Protein AF-A0AA96I923-F1 (afdb_monomer_lite)

Organism: NCBI:txid3074453

InterPro domains:
  IPR029063 S-adenosyl-L-methionine-dependent methyltransferase superfamily [G3DSA:3.40.50.150] (93-171)
  IPR029063 S-adenosyl-L-methionine-dependent methyltransferase superfamily [SSF53335] (4-150)
  IPR050953 N(4)/N(6)-adenine-specific DNA methyltransferase [PTHR33841] (2-155)

Sequence (173 aa):
MLFAEDRDLLRSNMIKEIREEFINQKFTNYSLYDIYKFYFEAISNGNEKLDISKYNGGLFAVDELLDSLIIDDFILDENVQILSNYDFASEISVNILGHIFEQSLTDLEELQANIDNVNFDKTKSKRKKDGVFYTPEYITRYIVENTLGKMCSEKREELLIGNGILIPSNPKN

pLDDT: mean 87.6, std 9.32, range [40.22, 96.94]

Secondary structure (DSSP, 8-state):
-HHHHTTTSS-TTHHHHHHHHHHT-SS----HHHHHHHHHHHHHH-BTTTTB----SSTTS--HHHHT----HHHHHHHHHHHHTS-TTTTS-HHHHHHHHHHHHHHHHHHHHHHTT----GGG-HHHHTT--PPPHHHHHHHHIIIIIHHHHHHHHHTT--SS------TT-

Structure (mmCIF, N/CA/C/O backbone):
data_AF-A0AA96I923-F1
#
_entry.id   AF-A0AA96I923-F1
#
loop_
_atom_site.group_PDB
_atom_site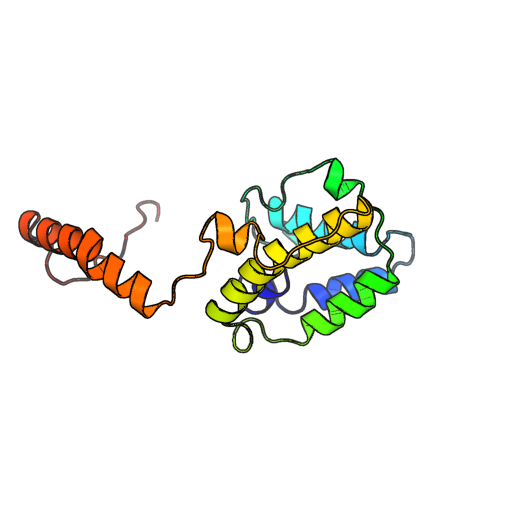.id
_atom_site.type_symbol
_atom_site.label_atom_id
_atom_site.label_alt_id
_atom_site.label_comp_id
_atom_site.label_asym_id
_atom_site.label_entity_id
_atom_site.label_seq_id
_atom_site.pdbx_PDB_ins_code
_atom_site.Cartn_x
_atom_site.Cartn_y
_atom_site.Cartn_z
_atom_site.occupancy
_atom_site.B_iso_or_equiv
_atom_site.auth_seq_id
_atom_site.auth_comp_id
_atom_site.auth_asym_id
_atom_site.auth_atom_id
_atom_site.pdbx_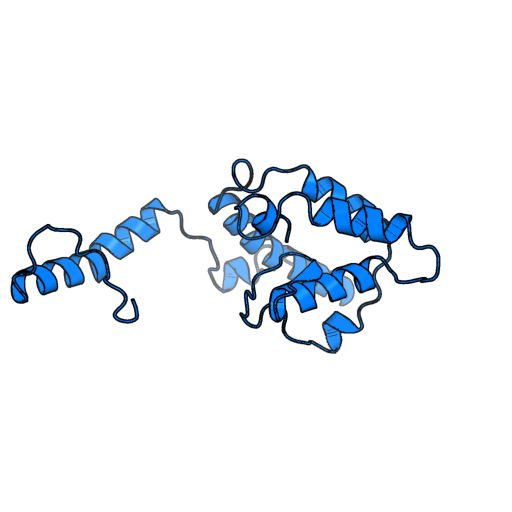PDB_model_num
ATOM 1 N N . MET A 1 1 ? 1.402 -4.533 -2.291 1.00 88.56 1 MET A N 1
ATOM 2 C CA . MET A 1 1 ? 2.100 -5.806 -2.568 1.00 88.56 1 MET A CA 1
ATOM 3 C C . MET A 1 1 ? 3.026 -6.168 -1.421 1.00 88.56 1 MET A C 1
ATOM 5 O O . MET A 1 1 ? 2.698 -7.140 -0.772 1.00 88.56 1 MET A O 1
ATOM 9 N N . LEU A 1 2 ? 4.026 -5.342 -1.081 1.00 91.06 2 LEU A N 1
ATOM 10 C CA . LEU A 1 2 ? 4.912 -5.507 0.095 1.00 91.06 2 LEU A CA 1
ATOM 11 C C . LEU A 1 2 ? 4.176 -5.927 1.387 1.00 91.06 2 LEU A C 1
ATOM 13 O O . LEU A 1 2 ? 4.328 -7.030 1.883 1.00 91.06 2 LEU A O 1
ATOM 17 N N . PHE A 1 3 ? 3.236 -5.101 1.859 1.00 89.38 3 PHE A N 1
ATOM 18 C CA . PHE A 1 3 ? 2.410 -5.450 3.025 1.00 89.38 3 PHE A CA 1
ATOM 19 C C . PHE A 1 3 ? 1.632 -6.769 2.871 1.00 89.38 3 PHE A C 1
ATOM 21 O O . PHE A 1 3 ? 1.338 -7.443 3.850 1.00 89.38 3 PHE A O 1
ATOM 28 N N . ALA A 1 4 ? 1.224 -7.105 1.648 1.00 89.50 4 ALA A N 1
ATOM 29 C CA . ALA A 1 4 ? 0.349 -8.237 1.393 1.00 89.50 4 ALA A CA 1
ATOM 30 C C . ALA A 1 4 ? 1.114 -9.571 1.342 1.00 89.50 4 ALA A C 1
ATOM 32 O O . ALA A 1 4 ? 0.557 -10.578 1.770 1.00 89.50 4 ALA A O 1
ATOM 33 N N . GLU A 1 5 ? 2.362 -9.585 0.865 1.00 88.88 5 GLU A N 1
ATOM 34 C CA . GLU A 1 5 ? 3.205 -10.792 0.857 1.00 88.88 5 GLU A CA 1
ATOM 35 C C . GLU A 1 5 ? 3.687 -11.196 2.263 1.00 88.88 5 GLU A C 1
ATOM 37 O O . GLU A 1 5 ? 3.854 -12.387 2.514 1.00 88.88 5 GLU A O 1
ATOM 42 N N . ASP A 1 6 ? 3.802 -10.241 3.194 1.00 90.06 6 ASP A N 1
ATOM 43 C CA . ASP A 1 6 ? 4.174 -10.497 4.600 1.00 90.06 6 ASP A CA 1
ATOM 44 C C . ASP A 1 6 ? 2.985 -10.873 5.500 1.00 90.06 6 ASP A C 1
ATOM 46 O O . ASP A 1 6 ? 3.150 -11.308 6.638 1.00 90.06 6 ASP A O 1
ATOM 50 N N . ARG A 1 7 ? 1.755 -10.667 5.019 1.00 87.44 7 ARG A N 1
ATOM 51 C CA . ARG A 1 7 ? 0.507 -10.893 5.774 1.00 87.44 7 ARG A CA 1
ATOM 52 C C . ARG A 1 7 ? -0.279 -12.100 5.276 1.00 87.44 7 ARG A C 1
ATOM 54 O O . ARG A 1 7 ? -1.466 -12.208 5.584 1.00 87.44 7 ARG A O 1
ATOM 61 N N . ASP A 1 8 ? 0.354 -12.944 4.464 1.00 86.12 8 ASP A N 1
ATOM 62 C CA . ASP A 1 8 ? -0.260 -14.096 3.794 1.00 86.12 8 ASP A CA 1
ATOM 63 C C . ASP A 1 8 ? -1.488 -13.729 2.937 1.00 86.12 8 ASP A C 1
ATOM 65 O O . ASP A 1 8 ? -2.348 -14.563 2.652 1.00 86.12 8 ASP A O 1
ATOM 69 N N . LEU A 1 9 ? -1.596 -12.462 2.518 1.00 87.06 9 LEU A N 1
ATOM 70 C CA . LEU A 1 9 ? -2.641 -12.019 1.596 1.00 87.06 9 LEU A CA 1
ATOM 71 C C . LEU A 1 9 ? -2.244 -12.349 0.155 1.00 87.06 9 LEU A C 1
ATOM 73 O O . LEU A 1 9 ? -3.079 -12.736 -0.658 1.00 87.06 9 LEU A O 1
ATOM 77 N N . LEU A 1 10 ? -0.961 -12.209 -0.158 1.00 88.69 10 LEU A N 1
ATOM 78 C CA . LEU A 1 10 ? -0.353 -12.660 -1.400 1.00 88.69 10 LEU A CA 1
ATOM 79 C C . LEU A 1 10 ? 0.727 -13.693 -1.084 1.00 88.69 10 LEU A C 1
ATOM 81 O O . LEU A 1 10 ? 1.201 -13.785 0.046 1.00 88.69 10 LEU A O 1
ATOM 85 N N . ARG A 1 11 ? 1.133 -14.456 -2.101 1.00 89.31 11 ARG A N 1
ATOM 86 C CA . ARG A 1 11 ? 2.267 -15.372 -1.987 1.00 89.31 11 ARG A CA 1
ATOM 87 C C . ARG A 1 11 ? 3.526 -14.609 -1.567 1.00 89.31 11 ARG A C 1
ATOM 89 O O . ARG A 1 11 ? 3.807 -13.540 -2.104 1.00 89.31 11 ARG A O 1
ATOM 96 N N . SER A 1 12 ? 4.284 -15.185 -0.640 1.00 88.56 12 SER A N 1
ATOM 97 C CA . SER A 1 12 ? 5.536 -14.608 -0.150 1.00 88.56 12 SER A CA 1
ATOM 98 C C . SER A 1 12 ? 6.581 -14.459 -1.264 1.00 88.56 12 SER A C 1
ATOM 100 O O . SER A 1 12 ? 6.670 -15.310 -2.149 1.00 88.56 12 SER A O 1
ATOM 102 N N . ASN A 1 13 ? 7.441 -13.441 -1.152 1.00 87.00 13 ASN A N 1
ATOM 103 C CA . ASN A 1 13 ? 8.543 -13.130 -2.078 1.00 87.00 13 ASN A CA 1
ATOM 104 C C . ASN A 1 13 ? 8.120 -12.728 -3.503 1.00 87.00 13 ASN A C 1
ATOM 106 O O . ASN A 1 13 ? 8.933 -12.798 -4.426 1.00 87.00 13 ASN A O 1
ATOM 110 N N . MET A 1 14 ? 6.886 -12.271 -3.701 1.00 90.62 14 MET A N 1
ATOM 111 C CA . MET A 1 14 ? 6.393 -11.841 -5.009 1.00 90.62 14 MET A CA 1
ATOM 112 C C . MET A 1 14 ? 7.201 -10.658 -5.563 1.00 90.62 14 MET A C 1
ATOM 114 O O . MET A 1 14 ? 7.474 -10.597 -6.760 1.00 90.62 14 MET A O 1
ATOM 118 N N . ILE A 1 15 ? 7.650 -9.737 -4.706 1.00 92.25 15 ILE A N 1
ATOM 119 C CA . ILE A 1 15 ? 8.498 -8.607 -5.126 1.00 92.25 15 ILE A CA 1
ATOM 120 C C . ILE A 1 15 ? 9.853 -9.079 -5.666 1.00 92.25 15 ILE A C 1
ATOM 122 O O . ILE A 1 15 ? 10.375 -8.532 -6.642 1.00 92.25 15 ILE A O 1
ATOM 126 N N . LYS A 1 16 ? 10.418 -10.124 -5.060 1.00 91.25 16 LYS A N 1
ATOM 127 C CA . LYS A 1 16 ? 11.659 -10.741 -5.531 1.00 91.25 16 LYS A CA 1
ATOM 128 C C . LYS A 1 16 ? 11.456 -11.433 -6.879 1.00 91.25 16 LYS A C 1
ATOM 130 O O . LYS A 1 16 ? 12.290 -11.273 -7.765 1.00 91.25 16 LYS A O 1
ATOM 135 N N . GLU A 1 17 ? 10.348 -12.147 -7.052 1.00 91.88 17 GLU A N 1
ATOM 136 C CA . GLU A 1 17 ? 10.001 -12.809 -8.316 1.00 91.88 17 GLU A CA 1
ATOM 137 C C . GLU A 1 17 ? 9.835 -11.808 -9.465 1.00 91.88 17 GLU A C 1
ATOM 139 O O . GLU A 1 17 ? 10.405 -12.016 -10.532 1.00 91.88 17 GLU A O 1
ATOM 144 N N . ILE A 1 18 ? 9.145 -10.685 -9.232 1.00 94.31 18 ILE A N 1
ATOM 145 C CA . ILE A 1 18 ? 8.996 -9.598 -10.217 1.00 94.31 18 ILE A CA 1
ATOM 146 C C . ILE A 1 18 ? 10.362 -9.096 -10.689 1.00 94.31 18 ILE A C 1
ATOM 148 O O . ILE A 1 18 ? 10.597 -8.922 -11.886 1.00 94.31 18 ILE A O 1
ATOM 152 N N . ARG A 1 19 ? 11.291 -8.888 -9.751 1.00 93.69 19 ARG A N 1
ATOM 153 C CA . ARG A 1 19 ? 12.653 -8.456 -10.073 1.00 93.69 19 ARG A CA 1
ATOM 154 C C . ARG A 1 19 ? 13.422 -9.514 -10.858 1.00 93.69 19 ARG A C 1
ATOM 156 O O . ARG A 1 19 ? 14.119 -9.188 -11.817 1.00 93.69 19 ARG A O 1
ATOM 163 N N . GLU A 1 20 ? 13.319 -10.778 -10.463 1.00 93.31 20 GLU A N 1
ATOM 164 C CA . GLU A 1 20 ? 13.960 -11.878 -11.184 1.00 93.31 20 GLU A CA 1
ATOM 165 C C . GLU A 1 20 ? 13.405 -12.012 -12.608 1.00 93.31 20 GLU A C 1
ATOM 167 O O . GLU A 1 20 ? 14.177 -12.247 -13.540 1.00 93.31 20 GLU A O 1
ATOM 172 N N . GLU A 1 21 ? 12.101 -11.814 -12.800 1.00 93.62 21 GLU A N 1
ATOM 173 C CA . GLU A 1 21 ? 11.458 -11.790 -14.113 1.00 93.62 21 GLU A CA 1
ATOM 174 C C . GLU A 1 21 ? 11.995 -10.640 -14.968 1.00 93.62 21 GLU A C 1
ATOM 176 O O . GLU A 1 21 ? 12.386 -10.874 -16.111 1.00 93.62 21 GLU A O 1
ATOM 181 N N . PHE A 1 22 ? 12.120 -9.439 -14.393 1.00 94.94 22 PHE A N 1
ATOM 182 C CA . PHE A 1 22 ? 12.695 -8.266 -15.055 1.00 94.94 22 PHE A CA 1
ATOM 183 C C . PHE A 1 22 ? 14.133 -8.493 -15.538 1.00 94.94 22 PHE A C 1
ATOM 185 O O . PHE A 1 22 ? 14.452 -8.184 -16.688 1.00 94.94 22 PHE A O 1
ATOM 192 N N . ILE A 1 23 ? 14.990 -9.072 -14.692 1.00 93.50 23 ILE A N 1
ATOM 193 C CA . ILE A 1 23 ? 16.408 -9.319 -15.004 1.00 93.50 23 ILE A CA 1
ATOM 194 C C . ILE A 1 23 ? 16.568 -10.429 -16.054 1.00 93.50 23 ILE A C 1
ATOM 196 O O . ILE A 1 23 ? 17.466 -10.368 -16.894 1.00 93.50 23 ILE A O 1
ATOM 200 N N . ASN A 1 24 ? 15.716 -11.457 -16.018 1.00 94.81 24 ASN A N 1
ATOM 201 C CA . ASN A 1 24 ? 15.857 -12.657 -16.848 1.00 94.81 24 ASN A CA 1
ATOM 202 C C . ASN A 1 24 ? 15.040 -12.620 -18.151 1.00 94.81 24 ASN A C 1
ATOM 204 O O . ASN A 1 24 ? 14.844 -13.666 -18.783 1.00 94.81 24 ASN A O 1
ATOM 208 N N . GLN A 1 25 ? 14.579 -11.445 -18.583 1.00 91.75 25 GLN A N 1
ATOM 209 C CA . GLN A 1 25 ? 13.867 -11.280 -19.848 1.00 91.75 25 GLN A CA 1
ATOM 210 C C . GLN A 1 25 ? 14.748 -11.703 -21.035 1.00 91.75 25 GLN A C 1
ATOM 212 O O . GLN A 1 25 ? 15.769 -11.090 -21.335 1.00 91.75 25 GLN A O 1
ATOM 217 N N . LYS A 1 26 ? 14.358 -12.781 -21.729 1.00 87.94 26 LYS A N 1
ATOM 218 C CA . LYS A 1 26 ? 15.123 -13.321 -22.875 1.00 87.94 26 LYS A CA 1
ATOM 219 C C . LYS A 1 26 ? 14.658 -12.800 -24.230 1.00 87.94 26 LYS A C 1
ATOM 221 O O . LYS A 1 26 ? 15.457 -12.702 -25.155 1.00 87.94 26 LYS A O 1
ATOM 226 N N . PHE A 1 27 ? 13.359 -12.545 -24.357 1.00 88.06 27 PHE A N 1
ATOM 227 C CA . PHE A 1 27 ? 12.704 -12.222 -25.632 1.00 88.06 27 PHE A CA 1
ATOM 228 C C . PHE A 1 27 ? 11.829 -10.966 -25.554 1.00 88.06 27 PHE A C 1
ATOM 230 O O . PHE A 1 27 ? 11.311 -10.519 -26.574 1.00 88.06 27 PHE A O 1
ATOM 237 N N . THR A 1 28 ? 11.648 -10.420 -24.354 1.00 92.00 28 THR A N 1
ATOM 238 C CA . THR A 1 28 ? 10.843 -9.232 -24.066 1.00 92.00 28 THR A CA 1
ATOM 239 C C . THR A 1 28 ? 11.752 -8.093 -23.620 1.00 92.00 28 THR A C 1
ATOM 241 O O . THR A 1 28 ? 12.900 -8.322 -23.248 1.00 92.00 28 THR A O 1
ATOM 244 N N . ASN A 1 29 ? 11.240 -6.867 -23.683 1.00 91.44 29 ASN A N 1
ATOM 245 C CA . ASN A 1 29 ? 11.945 -5.668 -23.233 1.00 91.44 29 ASN A CA 1
ATOM 246 C C . ASN A 1 29 ? 10.986 -4.770 -22.441 1.00 91.44 29 ASN A C 1
ATOM 248 O O . ASN A 1 29 ? 10.836 -3.587 -22.740 1.00 91.44 29 ASN A O 1
ATOM 252 N N . TYR A 1 30 ? 10.246 -5.384 -21.518 1.00 95.56 30 TYR A N 1
ATOM 253 C CA . TYR A 1 30 ? 9.327 -4.678 -20.636 1.00 95.56 30 TYR A CA 1
ATOM 254 C C . TYR A 1 30 ? 10.118 -3.899 -19.590 1.00 95.56 30 TYR A C 1
ATOM 256 O O . TYR A 1 30 ? 11.116 -4.409 -19.070 1.00 95.56 30 TYR A O 1
ATOM 264 N N . SER A 1 31 ? 9.656 -2.687 -19.274 1.00 95.50 31 SER A N 1
ATOM 265 C CA . SER A 1 31 ? 10.151 -1.966 -18.100 1.00 95.50 31 SER A CA 1
ATOM 266 C C . SER A 1 31 ? 9.761 -2.715 -16.827 1.00 95.50 31 SER A C 1
ATOM 268 O O . SER A 1 31 ? 8.832 -3.533 -16.821 1.00 95.50 31 SER A O 1
ATOM 270 N N . LEU A 1 32 ? 10.429 -2.419 -15.718 1.00 95.56 32 LEU A N 1
ATOM 271 C CA . LEU A 1 32 ? 10.070 -2.989 -14.426 1.00 95.56 32 LEU A CA 1
ATOM 272 C C . LEU A 1 32 ? 8.634 -2.597 -14.044 1.00 95.56 32 LEU A C 1
ATOM 274 O O . LEU A 1 32 ? 7.883 -3.421 -13.520 1.00 95.56 32 LEU A O 1
ATOM 278 N N . TYR A 1 33 ? 8.212 -1.373 -14.376 1.00 95.38 33 TYR A N 1
ATOM 279 C CA . TYR A 1 33 ? 6.839 -0.927 -14.141 1.00 95.38 33 TYR A CA 1
ATOM 280 C C . TYR A 1 33 ? 5.804 -1.701 -14.973 1.00 95.38 33 TYR A C 1
ATOM 282 O O . TYR A 1 33 ? 4.731 -2.025 -14.465 1.00 95.38 33 TYR A O 1
ATOM 290 N N . ASP A 1 34 ? 6.121 -2.065 -16.218 1.00 95.38 34 ASP A N 1
ATOM 291 C CA . ASP A 1 34 ? 5.239 -2.910 -17.035 1.00 95.38 34 ASP A CA 1
ATOM 292 C C . ASP A 1 34 ? 5.030 -4.291 -16.409 1.00 95.38 34 ASP A C 1
ATOM 294 O O . ASP A 1 34 ? 3.902 -4.786 -16.377 1.00 95.38 34 ASP A O 1
ATOM 298 N N . ILE A 1 35 ? 6.085 -4.881 -15.841 1.00 95.38 35 ILE A N 1
ATOM 299 C CA . ILE A 1 35 ? 5.969 -6.155 -15.127 1.00 95.38 35 ILE A CA 1
ATOM 300 C C . ILE A 1 35 ? 5.094 -5.981 -13.884 1.00 95.38 35 ILE A C 1
ATOM 302 O O . ILE A 1 35 ? 4.162 -6.759 -13.696 1.00 95.38 35 ILE A O 1
ATOM 306 N N . TYR A 1 36 ? 5.287 -4.922 -13.087 1.00 94.00 36 TYR A N 1
ATOM 307 C CA . TYR A 1 36 ? 4.383 -4.621 -11.967 1.00 94.00 36 TYR A CA 1
ATOM 308 C C . TYR A 1 36 ? 2.916 -4.521 -12.403 1.00 94.00 36 TYR A C 1
ATOM 310 O O . TYR A 1 36 ? 2.052 -5.079 -11.726 1.00 94.00 36 TYR A O 1
ATOM 318 N N . LYS A 1 37 ? 2.622 -3.885 -13.544 1.00 93.44 37 LYS A N 1
ATOM 319 C CA . LYS A 1 37 ? 1.253 -3.796 -14.081 1.00 93.44 37 LYS A CA 1
ATOM 320 C C . LYS A 1 37 ? 0.651 -5.171 -14.385 1.00 93.44 37 LYS A C 1
ATOM 322 O O . LYS A 1 37 ? -0.518 -5.385 -14.065 1.00 93.44 37 LYS A O 1
ATOM 327 N N . PHE A 1 38 ? 1.425 -6.132 -14.896 1.00 93.62 38 PHE A N 1
ATOM 328 C CA . PHE A 1 38 ? 0.934 -7.509 -15.069 1.00 93.62 38 PHE A CA 1
ATOM 329 C C . PHE A 1 38 ? 0.537 -8.156 -13.738 1.00 93.62 38 PHE A C 1
ATOM 331 O O . PHE A 1 38 ? -0.492 -8.832 -13.658 1.00 93.62 38 PHE A O 1
ATOM 338 N N . TYR A 1 39 ? 1.307 -7.920 -12.674 1.00 93.19 39 TYR A N 1
ATOM 339 C CA . TYR A 1 39 ? 0.965 -8.424 -11.344 1.00 93.19 39 TYR A CA 1
ATOM 340 C C . TYR A 1 39 ? -0.224 -7.672 -10.735 1.00 93.19 39 TYR A C 1
ATOM 342 O O . TYR A 1 39 ? -1.065 -8.297 -10.094 1.00 93.19 39 TYR A O 1
ATOM 350 N N . PHE A 1 40 ? -0.366 -6.365 -10.965 1.00 92.69 40 PHE A N 1
ATOM 351 C CA . PHE A 1 40 ? -1.555 -5.611 -10.553 1.00 92.69 40 PHE A CA 1
ATOM 352 C C . PHE A 1 40 ? -2.821 -6.165 -11.207 1.00 92.69 40 PHE A C 1
ATOM 354 O O . PHE A 1 40 ? -3.816 -6.401 -10.518 1.00 92.69 40 PHE A O 1
ATOM 361 N N . GLU A 1 41 ? -2.773 -6.449 -12.509 1.00 92.50 41 GLU A N 1
ATOM 362 C CA . GLU A 1 41 ? -3.879 -7.079 -13.229 1.00 92.50 41 GLU A CA 1
ATOM 363 C C . GLU A 1 41 ? -4.180 -8.477 -12.670 1.00 92.50 41 GLU A C 1
ATOM 365 O O . GLU A 1 41 ? -5.342 -8.805 -12.408 1.00 92.50 41 GLU A O 1
ATOM 370 N N . ALA A 1 42 ? -3.140 -9.276 -12.412 1.00 92.69 42 ALA A N 1
ATOM 371 C CA . ALA A 1 42 ? -3.275 -10.596 -11.808 1.00 92.69 42 ALA A CA 1
ATOM 372 C C . ALA A 1 42 ? -3.913 -10.540 -10.410 1.00 92.69 42 ALA A C 1
ATOM 374 O O . ALA A 1 42 ? -4.767 -11.365 -10.102 1.00 92.69 42 ALA A O 1
ATOM 375 N N . ILE A 1 43 ? -3.568 -9.556 -9.579 1.00 92.12 43 ILE A N 1
ATOM 376 C CA . ILE A 1 43 ? -4.184 -9.346 -8.257 1.00 92.12 43 ILE A CA 1
ATOM 377 C C . ILE A 1 43 ? -5.646 -8.894 -8.401 1.00 92.12 43 ILE A C 1
ATOM 379 O O . ILE A 1 43 ? -6.526 -9.345 -7.661 1.00 92.12 43 ILE A O 1
ATOM 383 N N . SER A 1 44 ? -5.928 -8.023 -9.371 1.00 92.19 44 SER A N 1
ATOM 384 C CA . SER A 1 44 ? -7.267 -7.479 -9.621 1.00 92.19 44 SER A CA 1
ATOM 385 C C . SER A 1 44 ? -8.256 -8.555 -10.079 1.00 92.19 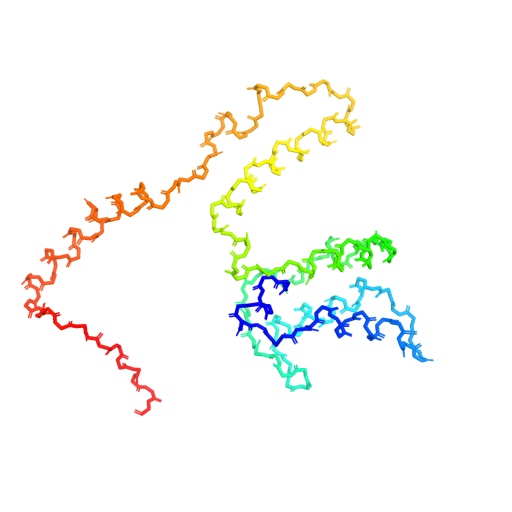44 SER A C 1
ATOM 387 O O . SER A 1 44 ? -9.375 -8.650 -9.558 1.00 92.19 44 SER A O 1
ATOM 389 N N . ASN A 1 45 ? -7.832 -9.396 -11.027 1.00 92.00 45 ASN A N 1
ATOM 390 C CA . ASN A 1 45 ? -8.680 -10.379 -11.702 1.00 92.00 45 ASN A CA 1
ATOM 391 C C . ASN A 1 45 ? -8.523 -11.811 -11.174 1.00 92.00 45 ASN A C 1
ATOM 393 O O . ASN A 1 45 ? -9.419 -12.629 -11.392 1.00 92.00 45 ASN A O 1
ATOM 397 N N . GLY A 1 46 ? -7.449 -12.092 -10.437 1.00 91.38 46 GLY A N 1
ATOM 398 C CA . GLY A 1 46 ? -6.982 -13.443 -10.140 1.00 91.38 46 GLY A CA 1
ATOM 399 C C . GLY A 1 46 ? -6.152 -14.013 -11.295 1.00 91.38 46 GLY A C 1
ATOM 400 O O . GLY A 1 46 ? -6.358 -13.674 -12.462 1.00 91.38 46 GLY A O 1
ATOM 401 N N . ASN A 1 47 ? -5.209 -14.897 -10.980 1.00 93.00 47 ASN A N 1
ATOM 402 C CA . ASN A 1 47 ? -4.386 -15.586 -11.968 1.00 93.00 47 ASN A CA 1
ATOM 403 C C . ASN A 1 47 ? -3.956 -16.962 -11.447 1.00 93.00 47 ASN A C 1
ATOM 405 O O . ASN A 1 47 ? -3.118 -17.061 -10.556 1.00 93.00 47 ASN A O 1
ATOM 409 N N . GLU A 1 48 ? -4.493 -18.027 -12.044 1.00 91.00 48 GLU A N 1
ATOM 410 C CA . GLU A 1 48 ? -4.200 -19.410 -11.640 1.00 91.00 48 GLU A CA 1
ATOM 411 C C . GLU A 1 48 ? -2.732 -19.802 -11.850 1.00 91.00 48 GLU A C 1
ATOM 413 O O . GLU A 1 48 ? -2.182 -20.570 -11.068 1.00 91.00 48 GLU A O 1
ATOM 418 N N . LYS A 1 49 ? -2.065 -19.270 -12.885 1.00 89.56 49 LYS A N 1
ATOM 419 C CA . LYS A 1 49 ? -0.660 -19.611 -13.174 1.00 89.56 49 LYS A CA 1
ATOM 420 C C . LYS A 1 49 ? 0.296 -19.026 -12.143 1.00 89.56 49 LYS A C 1
ATOM 422 O O . LYS A 1 49 ? 1.334 -19.622 -11.874 1.00 89.56 49 LYS A O 1
ATOM 427 N N . LEU A 1 50 ? -0.050 -17.856 -11.616 1.00 87.31 50 LEU A N 1
ATOM 428 C CA . LEU A 1 50 ? 0.712 -17.173 -10.575 1.00 87.31 50 LEU A CA 1
ATOM 429 C C . LEU A 1 50 ? 0.243 -17.557 -9.165 1.00 87.31 50 LEU A C 1
ATOM 431 O O . LEU A 1 50 ? 0.819 -17.071 -8.199 1.00 87.31 50 LEU A O 1
ATOM 435 N N . ASP A 1 51 ? -0.775 -18.419 -9.048 1.00 88.94 51 ASP A N 1
ATOM 436 C CA . ASP A 1 51 ? -1.417 -18.780 -7.778 1.00 88.94 51 ASP A CA 1
ATOM 437 C C . ASP A 1 51 ? -1.932 -17.549 -7.003 1.00 88.94 51 ASP A C 1
ATOM 439 O O . ASP A 1 51 ? -1.793 -17.420 -5.788 1.00 88.94 51 ASP A O 1
ATOM 443 N N . ILE A 1 52 ? -2.512 -16.589 -7.732 1.00 90.44 52 ILE A N 1
ATOM 444 C CA . ILE A 1 52 ? -3.043 -15.343 -7.171 1.00 90.44 52 ILE A CA 1
ATOM 445 C C . ILE A 1 52 ? -4.567 -15.418 -7.144 1.00 90.44 52 ILE A C 1
ATOM 447 O O . ILE A 1 52 ? -5.232 -15.464 -8.182 1.00 90.44 52 ILE A O 1
ATOM 451 N N . SER A 1 53 ? -5.129 -15.388 -5.936 1.00 88.50 53 SER A N 1
ATOM 452 C CA . SER A 1 53 ? -6.571 -15.237 -5.742 1.00 88.50 53 SER A CA 1
ATOM 453 C C . SER A 1 53 ? -7.036 -13.837 -6.135 1.00 88.50 53 SER A C 1
ATOM 455 O O . SER A 1 53 ? -6.316 -12.852 -5.985 1.00 88.50 53 SER A O 1
ATOM 457 N N . LYS A 1 54 ? -8.276 -13.738 -6.613 1.00 89.19 54 LYS A N 1
ATOM 458 C CA . LYS A 1 54 ? -8.885 -12.456 -6.969 1.00 89.19 54 LYS A CA 1
ATOM 459 C C . LYS A 1 54 ? -9.130 -11.607 -5.716 1.00 89.19 54 LYS A C 1
ATOM 461 O O . LYS A 1 54 ? -9.873 -12.038 -4.838 1.00 89.19 54 LYS A O 1
ATOM 466 N N . TYR A 1 55 ? -8.565 -10.398 -5.675 1.00 83.69 55 TYR A N 1
ATOM 467 C CA . TYR A 1 55 ? -8.712 -9.460 -4.550 1.00 83.69 55 TYR A CA 1
ATOM 468 C C . TYR A 1 55 ? -9.651 -8.271 -4.808 1.00 83.69 55 TYR A C 1
ATOM 470 O O . TYR A 1 55 ? -9.962 -7.558 -3.861 1.00 83.69 55 TYR A O 1
ATOM 478 N N . ASN A 1 56 ? -10.073 -8.040 -6.062 1.00 71.50 56 ASN A N 1
ATOM 479 C CA . ASN A 1 56 ? -11.089 -7.067 -6.511 1.00 71.50 56 ASN A CA 1
ATOM 480 C C . ASN A 1 56 ? -11.528 -5.975 -5.502 1.00 71.50 56 ASN A C 1
ATOM 482 O O . ASN A 1 56 ? -12.385 -6.207 -4.655 1.00 71.50 56 ASN A O 1
ATOM 486 N N . GLY A 1 57 ? -11.039 -4.738 -5.670 1.00 67.50 57 GLY A N 1
ATOM 487 C CA . GLY A 1 57 ? -11.358 -3.645 -4.734 1.00 67.50 57 GLY A CA 1
ATOM 488 C C . GLY A 1 57 ? -11.226 -2.220 -5.272 1.00 67.50 57 GLY A C 1
ATOM 489 O O . GLY A 1 57 ? -11.082 -1.291 -4.485 1.00 67.50 57 GLY A O 1
ATOM 490 N N . GLY A 1 58 ? -11.209 -2.019 -6.592 1.00 81.50 58 GLY A N 1
ATOM 491 C CA . GLY A 1 58 ? -10.993 -0.699 -7.208 1.00 81.50 58 GLY A CA 1
ATOM 492 C C . GLY A 1 58 ? -9.546 -0.191 -7.134 1.00 81.50 58 GLY A C 1
ATOM 493 O O . GLY A 1 58 ? -9.125 0.524 -8.029 1.00 81.50 58 GLY A O 1
ATOM 494 N N . LEU A 1 59 ? -8.760 -0.627 -6.141 1.00 86.88 59 LEU A N 1
ATOM 495 C CA . LEU A 1 59 ? -7.347 -0.256 -5.968 1.00 86.88 59 LEU A CA 1
ATOM 496 C C . LEU A 1 59 ? -6.463 -0.591 -7.183 1.00 86.88 59 LEU A C 1
ATOM 498 O O . LEU A 1 59 ? -5.524 0.137 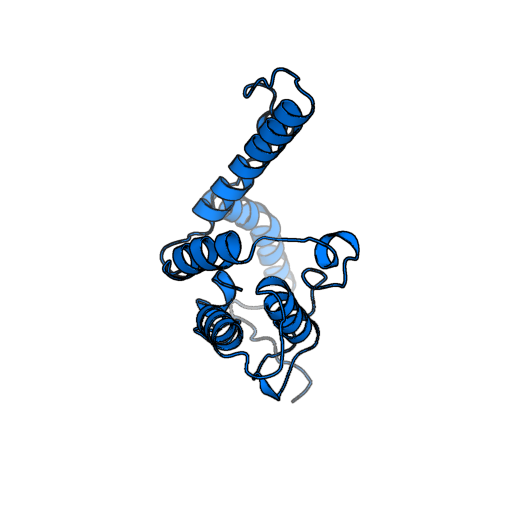-7.467 1.00 86.88 59 LEU A O 1
ATOM 502 N N . PHE A 1 60 ? -6.774 -1.685 -7.881 1.00 88.56 60 PHE A N 1
ATOM 503 C CA . PHE A 1 60 ? -6.098 -2.126 -9.108 1.00 88.56 60 PHE A CA 1
ATOM 504 C C . PHE A 1 60 ? -7.039 -2.051 -10.321 1.00 88.56 60 PHE A C 1
ATOM 506 O O . PHE A 1 60 ? -6.998 -2.907 -11.208 1.00 88.56 60 PHE A O 1
ATOM 513 N N . ALA A 1 61 ? -7.991 -1.114 -10.307 1.00 88.25 61 ALA A N 1
ATOM 514 C CA . ALA A 1 61 ? -8.753 -0.801 -11.508 1.00 88.25 61 ALA A CA 1
ATOM 515 C C . ALA A 1 61 ? -7.839 -0.104 -12.521 1.00 88.25 61 ALA A C 1
ATOM 517 O O . ALA A 1 61 ? -6.892 0.573 -12.132 1.00 88.25 61 ALA A O 1
ATOM 518 N N . VAL A 1 62 ? -8.147 -0.279 -13.806 1.00 87.81 62 VAL A N 1
ATOM 519 C CA . VAL A 1 62 ? -7.450 0.418 -14.893 1.00 87.81 62 VAL A CA 1
ATOM 520 C C . VAL A 1 62 ? -7.564 1.924 -14.674 1.00 87.81 62 VAL A C 1
ATOM 522 O O . VAL A 1 62 ? -8.666 2.433 -14.448 1.00 87.81 62 VAL A O 1
ATOM 525 N N . ASP A 1 63 ? -6.435 2.615 -14.766 1.00 91.81 63 ASP A N 1
ATOM 526 C CA . ASP A 1 63 ? -6.337 4.063 -14.629 1.00 91.81 63 ASP A CA 1
ATOM 527 C C . ASP A 1 63 ? -5.380 4.573 -15.705 1.00 91.81 63 ASP A C 1
ATOM 529 O O . ASP A 1 63 ? -4.170 4.388 -15.615 1.00 91.81 63 ASP A O 1
ATOM 533 N N . GLU A 1 64 ? -5.927 5.225 -16.736 1.00 92.25 64 GLU A N 1
ATOM 534 C CA . GLU A 1 64 ? -5.147 5.667 -17.899 1.00 92.25 64 GLU A CA 1
ATOM 535 C C . GLU A 1 64 ? -3.976 6.584 -17.519 1.00 92.25 64 GLU A C 1
ATOM 537 O O . GLU A 1 64 ? -2.929 6.554 -18.168 1.00 92.25 64 GLU A O 1
ATOM 542 N N . LEU A 1 65 ? -4.133 7.396 -16.468 1.00 92.62 65 LEU A N 1
ATOM 543 C CA . LEU A 1 65 ? -3.085 8.304 -16.025 1.00 92.62 65 LEU A CA 1
ATOM 544 C C . LEU A 1 65 ? -1.959 7.521 -15.356 1.00 92.62 65 LEU A C 1
ATOM 546 O O . LEU A 1 65 ? -0.805 7.708 -15.739 1.00 92.62 65 LEU A O 1
ATOM 550 N N . LEU A 1 66 ? -2.276 6.635 -14.410 1.00 90.44 66 LEU A N 1
ATOM 551 C CA . LEU A 1 66 ? -1.269 5.822 -13.723 1.00 90.44 66 LEU A CA 1
ATOM 552 C C . LEU A 1 66 ? -0.600 4.825 -14.678 1.00 90.44 66 LEU A C 1
ATOM 554 O O . LEU A 1 66 ? 0.623 4.722 -14.697 1.00 90.44 66 LEU A O 1
ATOM 558 N N . ASP A 1 67 ? -1.376 4.165 -15.534 1.00 90.44 67 ASP A N 1
ATOM 559 C CA . ASP A 1 67 ? -0.886 3.145 -16.466 1.00 90.44 67 ASP A CA 1
ATOM 560 C C . ASP A 1 67 ? 0.071 3.717 -17.528 1.00 90.44 67 ASP A C 1
ATOM 562 O O . ASP A 1 67 ? 0.916 2.985 -18.063 1.00 90.44 67 ASP A O 1
ATOM 566 N N . SER A 1 68 ? -0.040 5.024 -17.806 1.00 93.31 68 SER A N 1
ATOM 567 C CA . SER A 1 68 ? 0.828 5.775 -18.723 1.00 93.31 68 SER A CA 1
ATOM 568 C C . SER A 1 68 ? 2.092 6.358 -18.077 1.00 93.31 68 SER A C 1
ATOM 570 O O . SER A 1 68 ? 2.918 6.941 -18.786 1.00 93.31 68 SER A O 1
ATOM 572 N N . LEU A 1 69 ? 2.270 6.214 -16.757 1.00 94.00 69 LEU A N 1
ATOM 573 C CA . LEU A 1 69 ? 3.445 6.735 -16.063 1.00 94.00 69 LEU A CA 1
ATOM 574 C C . LEU A 1 69 ? 4.726 6.077 -16.578 1.00 94.00 69 LEU A C 1
ATOM 576 O O . LEU A 1 69 ? 4.840 4.856 -16.674 1.00 94.00 69 LEU A O 1
ATOM 580 N N . ILE A 1 70 ? 5.719 6.919 -16.856 1.00 92.25 70 ILE A N 1
ATOM 581 C CA . ILE A 1 70 ? 7.070 6.492 -17.206 1.00 92.25 70 ILE A CA 1
ATOM 582 C C . ILE A 1 70 ? 7.922 6.656 -15.955 1.00 92.25 70 ILE A C 1
ATOM 584 O O . ILE A 1 70 ? 8.171 7.777 -15.508 1.00 92.25 70 ILE A O 1
ATOM 588 N N . ILE A 1 71 ? 8.344 5.532 -15.386 1.00 93.31 71 ILE A N 1
ATOM 589 C CA . ILE A 1 71 ? 9.167 5.486 -14.180 1.00 93.31 71 ILE A CA 1
ATOM 590 C C . ILE A 1 71 ? 10.494 4.835 -14.548 1.00 93.31 71 ILE A C 1
ATOM 592 O O . ILE A 1 71 ? 10.517 3.823 -15.243 1.00 93.31 71 ILE A O 1
ATOM 596 N N . ASP A 1 72 ? 11.591 5.435 -14.099 1.00 95.00 72 ASP A N 1
ATOM 597 C CA . ASP A 1 72 ? 12.924 4.889 -14.322 1.00 95.00 72 ASP A CA 1
ATOM 598 C C . ASP A 1 72 ? 13.105 3.567 -13.554 1.00 95.00 72 ASP A C 1
ATOM 600 O O . ASP A 1 72 ? 12.842 3.491 -12.347 1.00 95.00 72 ASP A O 1
ATOM 604 N N . ASP A 1 73 ? 13.561 2.531 -14.260 1.00 95.38 73 ASP A N 1
ATOM 605 C CA . ASP A 1 73 ? 13.738 1.187 -13.707 1.00 95.38 73 ASP A CA 1
ATOM 606 C C . ASP A 1 73 ? 14.729 1.165 -12.538 1.00 95.38 73 ASP A C 1
ATOM 608 O O . ASP A 1 73 ? 14.525 0.413 -11.588 1.00 95.38 73 ASP A O 1
ATOM 612 N N . PHE A 1 74 ? 15.770 2.007 -12.560 1.00 93.19 74 PHE A N 1
ATOM 613 C CA . PHE A 1 74 ? 16.748 2.097 -11.475 1.00 93.19 74 PHE A CA 1
ATOM 614 C C . PHE A 1 74 ? 16.089 2.564 -10.176 1.00 93.19 74 PHE A C 1
ATOM 616 O O . PHE A 1 74 ? 16.330 1.995 -9.112 1.00 93.19 74 PHE A O 1
ATOM 623 N N . ILE A 1 75 ? 15.204 3.561 -10.268 1.00 91.81 75 ILE A N 1
ATOM 624 C CA . ILE A 1 75 ? 14.484 4.097 -9.110 1.00 91.81 75 ILE A CA 1
ATOM 625 C C . ILE A 1 75 ? 13.558 3.035 -8.515 1.00 91.81 75 ILE A C 1
ATOM 627 O O . ILE A 1 75 ? 13.493 2.908 -7.290 1.00 91.81 75 ILE A O 1
ATOM 631 N N . LEU A 1 76 ? 12.855 2.266 -9.349 1.00 92.38 76 LEU A N 1
ATOM 632 C CA . LEU A 1 76 ? 11.992 1.188 -8.866 1.00 92.38 76 LEU A CA 1
ATOM 633 C C . LEU A 1 76 ? 12.798 0.021 -8.291 1.00 92.38 76 LEU A C 1
ATOM 635 O O . LEU A 1 76 ? 12.465 -0.451 -7.206 1.00 92.38 76 LEU A O 1
ATOM 639 N N . ASP A 1 77 ? 13.853 -0.428 -8.972 1.00 92.06 77 ASP A N 1
ATOM 640 C CA . ASP A 1 77 ? 14.660 -1.563 -8.518 1.00 92.06 77 ASP A CA 1
ATOM 641 C C . ASP A 1 77 ? 15.335 -1.260 -7.180 1.00 92.06 77 ASP A C 1
ATOM 643 O O . ASP A 1 77 ? 15.222 -2.041 -6.242 1.00 92.06 77 ASP A O 1
ATOM 647 N N . GLU A 1 78 ? 15.988 -0.107 -7.039 1.00 90.50 78 GLU A N 1
ATOM 648 C CA . GLU A 1 78 ? 16.699 0.223 -5.804 1.00 90.50 78 GLU A CA 1
ATOM 649 C C . GLU A 1 78 ? 15.729 0.409 -4.628 1.00 90.50 78 GLU A C 1
ATOM 651 O O . GLU A 1 78 ? 15.850 -0.255 -3.593 1.00 90.50 78 GLU A O 1
ATOM 656 N N . ASN A 1 79 ? 14.728 1.280 -4.784 1.00 91.75 79 ASN A N 1
ATOM 657 C CA . ASN A 1 79 ? 13.878 1.673 -3.663 1.00 91.75 79 ASN A CA 1
ATOM 658 C C . ASN A 1 79 ? 12.910 0.565 -3.247 1.00 91.75 79 ASN A C 1
ATOM 660 O O . ASN A 1 79 ? 12.706 0.353 -2.051 1.00 91.75 79 ASN A O 1
ATOM 664 N N . VAL A 1 80 ? 12.322 -0.172 -4.196 1.00 89.75 80 VAL A N 1
ATOM 665 C CA . VAL A 1 80 ? 11.362 -1.227 -3.841 1.00 89.75 80 VAL A CA 1
ATOM 666 C C . VAL A 1 80 ? 12.066 -2.399 -3.159 1.00 89.75 80 VAL A C 1
ATOM 668 O O . VAL A 1 80 ? 11.498 -2.993 -2.247 1.00 89.75 80 VAL A O 1
ATOM 671 N N . GLN A 1 81 ? 13.318 -2.694 -3.513 1.00 85.44 81 GLN A N 1
ATOM 672 C CA . GLN A 1 81 ? 14.096 -3.735 -2.835 1.00 85.44 81 GLN A CA 1
ATOM 673 C C . GLN A 1 81 ? 14.480 -3.336 -1.412 1.00 85.44 81 GLN A C 1
ATOM 675 O O . GLN A 1 81 ? 14.416 -4.169 -0.512 1.00 85.44 81 GLN A O 1
ATOM 680 N N . ILE A 1 82 ? 14.825 -2.065 -1.183 1.00 89.94 82 ILE A N 1
ATOM 681 C CA . ILE A 1 82 ? 15.034 -1.552 0.177 1.00 89.94 82 ILE A CA 1
ATOM 682 C C . ILE A 1 82 ? 13.758 -1.731 1.001 1.00 89.94 82 ILE A C 1
ATOM 684 O O . ILE A 1 82 ? 13.824 -2.236 2.11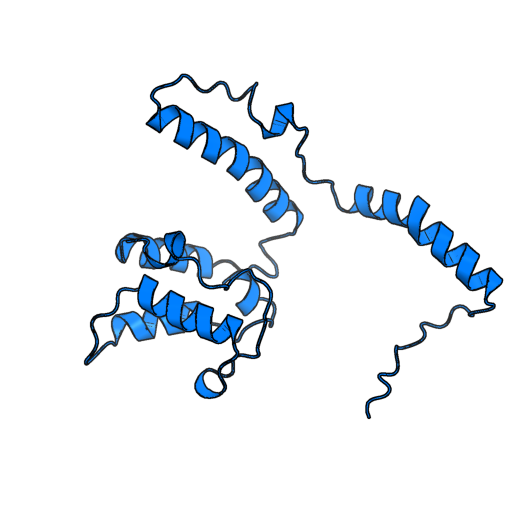9 1.00 89.94 82 ILE A O 1
ATOM 688 N N . LEU A 1 83 ? 12.602 -1.368 0.437 1.00 89.94 83 LEU A N 1
ATOM 689 C CA . LEU A 1 83 ? 11.317 -1.520 1.113 1.00 89.94 83 LEU A CA 1
ATOM 690 C C . LEU A 1 83 ? 10.958 -2.993 1.362 1.00 89.94 83 LEU A C 1
ATOM 692 O O . LEU A 1 83 ? 10.436 -3.303 2.422 1.00 89.94 83 LEU A O 1
ATOM 696 N N . SER A 1 84 ? 11.279 -3.898 0.437 1.00 89.00 84 SER A N 1
ATOM 697 C CA . SER A 1 84 ? 11.027 -5.343 0.560 1.00 89.00 84 SER A CA 1
ATOM 698 C C . SER A 1 84 ? 11.844 -6.035 1.651 1.00 89.00 84 SER A C 1
ATOM 700 O O . SER A 1 84 ? 11.531 -7.169 1.996 1.00 89.00 84 SER A O 1
ATOM 702 N N . ASN A 1 85 ? 12.884 -5.390 2.186 1.00 87.81 85 ASN A N 1
ATOM 703 C CA . ASN A 1 85 ? 13.662 -5.943 3.295 1.00 87.81 85 ASN A CA 1
ATOM 704 C C . ASN A 1 85 ? 12.993 -5.742 4.663 1.00 87.81 85 ASN A C 1
ATOM 706 O O . ASN A 1 85 ? 13.448 -6.342 5.635 1.00 87.81 85 ASN A O 1
ATOM 710 N N . TYR A 1 86 ? 11.979 -4.877 4.750 1.00 88.00 86 TYR A N 1
ATOM 711 C CA . TYR A 1 86 ? 11.214 -4.680 5.978 1.00 88.00 86 TYR A CA 1
ATOM 712 C C . TYR A 1 86 ? 10.154 -5.766 6.121 1.00 88.00 86 TYR A C 1
ATOM 714 O O . TYR A 1 86 ? 9.495 -6.108 5.145 1.00 88.00 86 TYR A O 1
ATOM 722 N N . ASP A 1 87 ? 9.937 -6.235 7.348 1.00 87.06 87 ASP A N 1
ATOM 723 C CA . ASP A 1 87 ? 8.807 -7.110 7.671 1.00 87.06 87 ASP A CA 1
ATOM 724 C C . ASP A 1 87 ? 7.581 -6.249 8.019 1.00 87.06 87 ASP A C 1
ATOM 726 O O . ASP A 1 87 ? 7.431 -5.726 9.128 1.00 87.06 87 ASP A O 1
ATOM 730 N N . PHE A 1 88 ? 6.653 -6.103 7.075 1.00 87.38 88 PHE A N 1
ATOM 731 C CA . PHE A 1 88 ? 5.436 -5.310 7.259 1.00 87.38 88 PHE A CA 1
ATOM 732 C C . PHE A 1 88 ? 4.428 -5.945 8.235 1.00 87.38 88 PHE A C 1
ATOM 734 O O . PHE A 1 88 ? 3.445 -5.298 8.632 1.00 87.38 88 PHE A O 1
ATOM 741 N N . ALA A 1 89 ? 4.624 -7.199 8.645 1.00 84.00 89 ALA A N 1
ATOM 742 C CA . ALA A 1 89 ? 3.813 -7.829 9.676 1.00 84.00 89 ALA A CA 1
ATOM 743 C C . ALA A 1 89 ? 4.234 -7.406 11.083 1.00 84.00 89 ALA A C 1
ATOM 745 O O . ALA A 1 89 ? 3.354 -7.144 11.912 1.00 84.00 89 ALA A O 1
ATOM 746 N N . SER A 1 90 ? 5.538 -7.293 11.341 1.00 84.44 90 SER A N 1
ATOM 747 C CA . SER A 1 90 ? 6.064 -7.018 12.683 1.00 84.44 90 SER A CA 1
ATOM 748 C C . SER A 1 90 ? 6.670 -5.621 12.862 1.00 84.44 90 SER A C 1
ATOM 750 O O . SER A 1 90 ? 6.528 -5.033 13.936 1.00 84.44 90 SER A O 1
ATOM 752 N N . GLU A 1 91 ? 7.282 -5.049 11.826 1.00 82.31 91 GLU A N 1
ATOM 753 C CA . GLU A 1 91 ? 8.033 -3.791 11.910 1.00 82.31 91 GLU A CA 1
ATOM 754 C C . GLU A 1 91 ? 7.165 -2.568 11.591 1.00 82.31 91 GLU A C 1
ATOM 756 O O . GLU A 1 91 ? 7.382 -1.485 12.142 1.00 82.31 91 GLU A O 1
ATOM 761 N N . ILE A 1 92 ? 6.128 -2.732 10.761 1.00 83.19 92 ILE A N 1
ATOM 762 C CA . ILE A 1 92 ? 5.214 -1.650 10.370 1.00 83.19 92 ILE A CA 1
ATOM 763 C C . ILE A 1 92 ? 3.862 -1.801 11.074 1.00 83.19 92 ILE A C 1
ATOM 765 O O . ILE A 1 92 ? 2.927 -2.450 10.602 1.00 83.19 92 ILE A O 1
ATOM 769 N N . SER A 1 93 ? 3.742 -1.154 12.235 1.00 82.94 93 SER A N 1
ATOM 770 C CA . SER A 1 93 ? 2.470 -1.078 12.962 1.00 82.94 93 SER A CA 1
ATOM 771 C C . SER A 1 93 ? 1.459 -0.140 12.284 1.00 82.94 93 SER A C 1
ATOM 773 O O . SER A 1 93 ? 1.826 0.793 11.568 1.00 82.94 93 SER A O 1
ATOM 775 N N . VAL A 1 94 ? 0.167 -0.320 12.590 1.00 79.06 94 VAL A N 1
ATOM 776 C CA . VAL A 1 94 ? -0.915 0.567 12.107 1.00 79.06 94 VAL A CA 1
ATOM 777 C C . VAL A 1 94 ? -0.664 2.031 12.498 1.00 79.06 94 VAL A C 1
ATOM 779 O O . VAL A 1 94 ? -0.948 2.939 11.721 1.00 79.06 94 VAL A O 1
ATOM 782 N N . ASN A 1 95 ? -0.053 2.268 13.663 1.00 82.38 95 ASN A N 1
ATOM 783 C CA . ASN A 1 95 ? 0.311 3.612 14.113 1.00 82.38 95 ASN A CA 1
ATOM 784 C C . ASN A 1 95 ? 1.378 4.254 13.210 1.00 82.38 95 ASN A C 1
ATOM 786 O O . ASN A 1 95 ? 1.276 5.435 12.889 1.00 82.38 95 ASN A O 1
ATOM 790 N N . ILE A 1 96 ? 2.377 3.479 12.771 1.00 86.81 96 ILE A N 1
ATOM 791 C CA . ILE A 1 96 ? 3.412 3.959 11.841 1.00 86.81 96 ILE A CA 1
ATOM 792 C C . ILE A 1 96 ? 2.773 4.320 10.500 1.00 86.81 96 ILE A C 1
ATOM 794 O O . ILE A 1 96 ? 3.040 5.395 9.971 1.00 86.81 96 ILE A O 1
ATOM 798 N N . LEU A 1 97 ? 1.876 3.474 9.986 1.00 86.12 97 LEU A N 1
ATOM 799 C CA . LEU A 1 97 ? 1.164 3.748 8.738 1.00 86.12 97 LEU A CA 1
ATOM 800 C C . LEU A 1 97 ? 0.307 5.021 8.832 1.00 86.12 97 LEU A C 1
ATOM 802 O O . LEU A 1 97 ? 0.294 5.824 7.900 1.00 86.12 97 LEU A O 1
ATOM 806 N N . GLY A 1 98 ? -0.350 5.240 9.976 1.00 86.81 98 GLY A N 1
ATOM 807 C CA . GLY A 1 98 ? -1.083 6.472 10.263 1.00 86.81 98 GLY A CA 1
ATOM 808 C C . GLY A 1 98 ? -0.190 7.713 10.206 1.00 86.81 98 GLY A C 1
ATOM 809 O O . GLY A 1 98 ? -0.538 8.697 9.555 1.00 86.81 98 GLY A O 1
ATOM 810 N N . HIS A 1 99 ? 0.997 7.647 10.812 1.00 88.50 99 HIS A N 1
ATOM 811 C CA . HIS A 1 99 ? 1.965 8.742 10.767 1.00 88.50 99 HIS A CA 1
ATOM 812 C C . HIS A 1 99 ? 2.549 8.980 9.368 1.00 88.50 99 HIS A C 1
ATOM 814 O O . HIS A 1 99 ? 2.702 10.136 8.976 1.00 88.50 99 HIS A O 1
ATOM 820 N N . ILE A 1 100 ? 2.826 7.924 8.595 1.00 89.31 100 ILE A N 1
ATOM 821 C CA . ILE A 1 100 ? 3.264 8.045 7.194 1.00 89.31 100 ILE A CA 1
ATOM 822 C C . ILE A 1 100 ? 2.186 8.750 6.367 1.00 89.31 100 ILE A C 1
ATOM 824 O O . ILE A 1 100 ? 2.490 9.701 5.650 1.00 89.31 100 ILE A O 1
ATOM 828 N N . PHE A 1 101 ? 0.922 8.340 6.504 1.00 88.38 101 PHE A N 1
ATOM 829 C CA . PHE A 1 101 ? -0.197 8.979 5.814 1.00 88.38 101 PHE A CA 1
ATOM 830 C C . PHE A 1 101 ? -0.309 10.467 6.174 1.00 88.38 101 PHE A C 1
ATOM 832 O O . PHE A 1 101 ? -0.329 11.325 5.292 1.00 88.38 101 PHE A O 1
ATOM 839 N N . GLU A 1 102 ? -0.304 10.790 7.466 1.00 87.06 102 GLU A N 1
ATOM 840 C CA . GLU A 1 102 ? -0.334 12.169 7.955 1.00 87.06 102 GLU A CA 1
ATOM 841 C C . GLU A 1 102 ? 0.806 13.035 7.408 1.00 87.06 102 GLU A C 1
ATOM 843 O O . GLU A 1 102 ? 0.596 14.201 7.055 1.00 87.06 102 GLU A O 1
ATOM 848 N N . GLN A 1 103 ? 2.021 12.486 7.375 1.00 90.19 103 GLN A N 1
ATOM 849 C CA . GLN A 1 103 ? 3.194 13.201 6.895 1.00 90.19 103 GLN A CA 1
ATOM 850 C C . GLN A 1 103 ? 3.138 13.393 5.375 1.00 90.19 103 GLN A C 1
ATOM 852 O O . GLN A 1 103 ? 3.348 14.513 4.909 1.00 90.19 103 GLN A O 1
ATOM 857 N N . SER A 1 104 ? 2.711 12.369 4.627 1.00 91.12 104 SER A N 1
ATOM 858 C CA . SER A 1 104 ? 2.599 12.410 3.162 1.00 91.12 104 SER A CA 1
ATOM 859 C C . SER A 1 104 ? 1.707 13.546 2.654 1.00 91.12 104 SER A C 1
ATOM 861 O O . SER A 1 104 ? 2.018 14.164 1.642 1.00 91.12 104 SER A O 1
ATOM 863 N N . LEU A 1 105 ? 0.642 13.899 3.388 1.00 88.62 105 LEU A N 1
ATOM 864 C CA . LEU A 1 105 ? -0.210 15.042 3.047 1.00 88.62 105 LEU A CA 1
ATOM 865 C C . LEU A 1 105 ? 0.566 16.360 3.064 1.00 88.62 105 LEU A C 1
ATOM 867 O O . LEU A 1 105 ? 0.372 17.199 2.193 1.00 88.62 105 LEU A O 1
ATOM 871 N N . THR A 1 106 ? 1.438 16.540 4.057 1.00 89.00 106 THR A N 1
ATOM 872 C CA . THR A 1 106 ? 2.259 17.753 4.170 1.00 89.00 106 THR A CA 1
ATOM 873 C C . THR A 1 106 ? 3.344 17.765 3.097 1.00 89.00 106 THR A C 1
ATOM 875 O O . THR A 1 106 ? 3.581 18.806 2.491 1.00 89.00 106 THR A O 1
ATOM 878 N N . ASP A 1 107 ? 3.957 16.611 2.829 1.00 90.75 107 ASP A N 1
ATOM 879 C CA . ASP A 1 107 ? 5.032 16.484 1.842 1.00 90.75 107 ASP A CA 1
ATOM 880 C C . ASP A 1 107 ? 4.519 16.726 0.412 1.00 90.75 107 ASP A C 1
ATOM 882 O O . ASP A 1 107 ? 5.158 17.437 -0.361 1.00 90.75 107 ASP A O 1
ATOM 886 N N . LEU A 1 108 ? 3.331 16.215 0.066 1.00 91.06 108 LEU A N 1
ATOM 887 C CA . LEU A 1 108 ? 2.696 16.461 -1.235 1.00 91.06 108 LEU A CA 1
ATOM 888 C C . LEU A 1 108 ? 2.363 17.943 -1.450 1.00 91.06 108 LEU A C 1
ATOM 890 O O . LEU A 1 108 ? 2.528 18.458 -2.555 1.00 91.06 108 LEU A O 1
ATOM 894 N N . GLU A 1 109 ? 1.915 18.647 -0.409 1.00 90.56 109 GLU A N 1
ATOM 895 C CA . GLU A 1 109 ? 1.675 20.092 -0.491 1.00 90.56 109 GLU A CA 1
ATOM 896 C C . GLU A 1 109 ? 2.972 20.889 -0.655 1.00 90.56 109 GLU A C 1
ATOM 898 O O . GLU A 1 109 ? 3.007 21.846 -1.429 1.00 90.56 109 GLU A O 1
ATOM 903 N N . GLU A 1 110 ? 4.037 20.487 0.041 1.00 91.88 110 GLU A N 1
ATOM 904 C CA . GLU A 1 110 ? 5.363 21.092 -0.090 1.00 91.88 110 GLU A CA 1
ATOM 905 C C . GLU A 1 110 ? 5.921 20.891 -1.506 1.00 91.88 110 GLU A C 1
ATOM 907 O O . GLU A 1 110 ? 6.401 21.844 -2.120 1.00 91.88 110 GLU A O 1
ATOM 912 N N . LEU A 1 111 ? 5.797 19.682 -2.064 1.00 92.50 111 LEU A N 1
ATOM 913 C CA . LEU A 1 111 ? 6.196 19.374 -3.440 1.00 92.50 111 LEU A CA 1
ATOM 914 C C . LEU A 1 111 ? 5.429 20.218 -4.461 1.00 92.50 111 LEU A C 1
ATOM 916 O O . LEU A 1 111 ? 6.049 20.815 -5.340 1.00 92.50 111 LEU A O 1
ATOM 920 N N . GLN A 1 112 ? 4.105 20.320 -4.324 1.00 91.81 112 GLN A N 1
ATOM 921 C CA . GLN A 1 112 ? 3.285 21.135 -5.221 1.00 91.81 112 GLN A CA 1
ATOM 922 C C . GLN A 1 112 ? 3.676 22.619 -5.150 1.00 91.81 112 GLN A C 1
ATOM 924 O O . GLN A 1 112 ? 3.865 23.259 -6.181 1.00 91.81 112 GLN A O 1
ATOM 929 N N . ALA A 1 113 ? 3.867 23.161 -3.946 1.00 92.19 113 ALA A N 1
ATOM 930 C CA . ALA A 1 113 ? 4.277 24.551 -3.764 1.00 92.19 113 ALA A CA 1
ATOM 931 C C . ALA A 1 113 ? 5.662 24.838 -4.367 1.00 92.19 113 ALA A C 1
ATOM 933 O O . ALA A 1 113 ? 5.857 25.894 -4.968 1.00 92.19 113 ALA A O 1
ATOM 934 N N . ASN A 1 114 ? 6.600 23.891 -4.262 1.00 92.81 114 ASN A N 1
ATOM 935 C CA . ASN A 1 114 ? 7.917 23.999 -4.890 1.00 92.81 114 ASN A CA 1
ATOM 936 C C . ASN A 1 114 ? 7.823 24.026 -6.424 1.00 92.81 114 ASN A C 1
ATOM 938 O O . ASN A 1 114 ? 8.506 24.831 -7.054 1.00 92.81 114 ASN A O 1
ATOM 942 N N . ILE A 1 115 ? 6.959 23.200 -7.026 1.00 93.69 115 ILE A N 1
ATOM 943 C CA . ILE A 1 115 ? 6.701 23.206 -8.479 1.00 93.69 115 ILE A CA 1
ATOM 944 C C . ILE A 1 115 ? 6.110 24.554 -8.914 1.00 93.69 115 ILE A C 1
ATOM 946 O O . ILE A 1 115 ? 6.558 25.151 -9.895 1.00 93.69 115 ILE A O 1
ATOM 950 N N . ASP A 1 116 ? 5.159 25.071 -8.139 1.00 93.94 116 ASP A N 1
ATOM 951 C CA . ASP A 1 116 ? 4.484 26.340 -8.419 1.00 93.94 116 ASP A CA 1
ATOM 952 C C . ASP A 1 116 ? 5.325 27.573 -8.028 1.00 93.94 116 ASP A C 1
ATOM 954 O O . ASP A 1 116 ? 4.912 28.709 -8.266 1.00 93.94 116 ASP A O 1
ATOM 958 N N . ASN A 1 117 ? 6.519 27.372 -7.454 1.00 91.56 117 ASN A N 1
ATOM 959 C CA . ASN A 1 117 ? 7.400 28.412 -6.905 1.00 91.56 117 ASN A CA 1
ATOM 960 C C . ASN A 1 117 ? 6.705 29.332 -5.881 1.00 91.56 117 ASN A C 1
ATOM 962 O O . ASN A 1 117 ? 6.949 30.541 -5.827 1.00 91.56 117 ASN A O 1
ATOM 966 N N . VAL A 1 118 ? 5.835 28.763 -5.049 1.00 92.75 118 VAL A N 1
ATOM 967 C CA . VAL A 1 118 ? 5.127 29.465 -3.973 1.00 92.75 118 VAL A CA 1
ATOM 968 C C . VAL A 1 118 ? 5.747 29.094 -2.627 1.00 92.75 118 VAL A C 1
ATOM 970 O O . VAL A 1 118 ? 6.111 27.948 -2.384 1.00 92.75 118 VAL A O 1
ATOM 973 N N . ASN A 1 119 ? 5.842 30.059 -1.708 1.00 87.88 119 ASN A N 1
ATOM 974 C CA . ASN A 1 119 ? 6.293 29.775 -0.345 1.00 87.88 119 ASN A CA 1
ATOM 975 C C . ASN A 1 119 ? 5.298 28.861 0.384 1.00 87.88 119 ASN A C 1
ATOM 977 O O . ASN A 1 119 ? 4.146 29.243 0.607 1.00 87.88 119 ASN A O 1
ATOM 981 N N . PHE A 1 120 ? 5.771 27.693 0.817 1.00 88.50 120 PHE A N 1
ATOM 982 C CA . PHE A 1 120 ? 4.998 26.771 1.638 1.00 88.50 120 PHE A CA 1
ATOM 983 C C . PHE A 1 120 ? 5.195 27.046 3.130 1.00 88.50 120 PHE A C 1
ATOM 985 O O . PHE A 1 120 ? 6.310 27.038 3.649 1.00 88.50 120 PHE A O 1
ATOM 992 N N . ASP A 1 121 ? 4.089 27.256 3.841 1.00 86.44 121 ASP A N 1
ATOM 993 C CA . ASP A 1 121 ? 4.075 27.407 5.293 1.00 86.44 121 ASP A CA 1
ATOM 994 C C . ASP A 1 121 ? 3.540 26.124 5.941 1.00 86.44 121 ASP A C 1
ATOM 996 O O . ASP A 1 121 ? 2.333 25.874 5.957 1.00 86.44 121 ASP A O 1
ATOM 1000 N N . LYS A 1 122 ? 4.439 25.332 6.543 1.00 81.94 122 LYS A N 1
ATOM 1001 C CA . LYS A 1 122 ? 4.108 24.079 7.254 1.00 81.94 122 LYS A CA 1
ATOM 1002 C C . LYS A 1 122 ? 3.109 24.272 8.399 1.00 81.94 122 LYS A C 1
ATOM 1004 O O . LYS A 1 122 ? 2.525 23.305 8.891 1.00 81.94 122 LYS A O 1
ATOM 1009 N N . THR A 1 123 ? 2.907 25.496 8.885 1.00 81.25 123 THR A N 1
ATOM 1010 C CA . THR A 1 123 ? 1.884 25.781 9.901 1.00 81.25 123 THR A CA 1
ATOM 1011 C C . THR A 1 123 ? 0.471 25.833 9.325 1.00 81.25 123 THR A C 1
ATOM 1013 O O . THR A 1 123 ? -0.481 25.631 10.076 1.00 81.25 123 THR A O 1
ATOM 1016 N N . LYS A 1 124 ? 0.337 26.009 8.005 1.00 81.12 124 LYS A N 1
ATOM 1017 C CA . LYS A 1 124 ? -0.930 26.102 7.268 1.00 81.12 124 LYS A CA 1
ATOM 1018 C C . LYS A 1 124 ? -1.235 24.872 6.408 1.00 81.12 124 LYS A C 1
ATOM 1020 O O . LYS A 1 124 ? -2.114 24.956 5.554 1.00 81.12 124 LYS A O 1
ATOM 1025 N N . SER A 1 125 ? -0.536 23.756 6.620 1.00 84.19 125 SER A N 1
ATOM 1026 C CA . SER A 1 125 ? -0.779 22.524 5.862 1.00 84.19 125 SER A CA 1
ATOM 1027 C C . SER A 1 125 ? -2.227 22.043 6.004 1.00 84.19 125 SER A C 1
ATOM 1029 O O . SER A 1 125 ? -2.850 22.222 7.062 1.00 84.19 125 SER A O 1
ATOM 1031 N N . LYS A 1 126 ? -2.763 21.390 4.964 1.00 79.56 126 LYS A N 1
ATOM 1032 C CA . LYS A 1 126 ? -4.091 20.749 4.977 1.00 79.56 126 LYS A CA 1
ATOM 1033 C C . LYS A 1 126 ? -4.268 19.860 6.188 1.00 79.56 126 LYS A C 1
ATOM 1035 O O . LYS A 1 126 ? -5.299 19.937 6.838 1.00 79.56 126 LYS A O 1
ATOM 1040 N N . ARG A 1 127 ? -3.239 19.095 6.563 1.00 81.94 127 ARG A N 1
ATOM 1041 C CA . ARG A 1 127 ? -3.270 18.246 7.761 1.00 81.94 127 ARG A CA 1
ATOM 1042 C C . ARG A 1 127 ? -3.723 19.013 9.006 1.00 81.94 127 ARG A C 1
ATOM 1044 O O . ARG A 1 127 ? -4.612 18.564 9.722 1.00 81.94 127 ARG A O 1
ATOM 1051 N N . LYS A 1 128 ? -3.136 20.188 9.253 1.00 82.75 128 LYS A N 1
ATOM 1052 C CA . LYS A 1 128 ? -3.488 21.037 10.401 1.00 82.75 128 LYS A CA 1
ATOM 1053 C C . LYS A 1 128 ? -4.826 21.738 10.216 1.00 82.75 128 LYS A C 1
ATOM 1055 O O . LYS A 1 128 ? -5.584 21.842 11.174 1.00 82.75 128 LYS A O 1
ATOM 1060 N N . LYS A 1 129 ? -5.103 22.225 9.006 1.00 84.69 129 LYS A N 1
ATOM 1061 C CA . LYS A 1 129 ? -6.333 22.956 8.685 1.00 84.69 129 LYS A CA 1
ATOM 1062 C C . LYS A 1 129 ? -7.578 22.070 8.782 1.00 84.69 129 LYS A C 1
ATOM 1064 O O . LYS A 1 129 ? -8.570 22.487 9.370 1.00 84.69 129 LYS A O 1
ATOM 1069 N N . ASP A 1 130 ? -7.496 20.864 8.237 1.00 84.81 130 ASP A N 1
ATOM 1070 C CA . ASP A 1 130 ? -8.597 19.905 8.142 1.00 84.81 130 ASP A CA 1
ATOM 1071 C C . ASP A 1 130 ? -8.622 18.944 9.345 1.00 84.81 130 ASP A C 1
ATOM 1073 O O . ASP A 1 130 ? -9.490 18.080 9.440 1.00 84.81 130 ASP A O 1
ATOM 1077 N N . GLY A 1 131 ? -7.682 19.100 10.288 1.00 84.44 131 GLY A N 1
ATOM 1078 C CA . GLY A 1 131 ? -7.627 18.309 11.517 1.00 84.44 131 GLY A CA 1
ATOM 1079 C C . GLY A 1 131 ? -7.352 16.824 11.275 1.00 84.44 131 GLY A C 1
ATOM 1080 O O . GLY A 1 131 ? -7.820 15.983 12.041 1.00 84.44 131 GLY A O 1
ATOM 1081 N N . VAL A 1 132 ? -6.621 16.489 10.211 1.00 84.75 132 VAL A N 1
ATOM 1082 C CA . VAL A 1 132 ? -6.355 15.102 9.818 1.00 84.75 132 VAL A CA 1
ATOM 1083 C C . VAL A 1 132 ? -5.243 14.540 10.694 1.00 84.75 132 VAL A C 1
ATOM 1085 O O . VAL A 1 132 ? -4.062 14.776 10.450 1.00 84.75 132 VAL A O 1
ATOM 1088 N N . PHE A 1 133 ? -5.636 13.796 11.722 1.00 86.56 133 PHE A N 1
ATOM 1089 C CA . PHE A 1 133 ? -4.725 13.097 12.620 1.00 86.56 133 PHE A CA 1
ATOM 1090 C C . PHE A 1 133 ? -5.207 11.667 12.826 1.00 86.56 133 PHE A C 1
ATOM 1092 O O . PHE A 1 133 ? -6.392 11.411 13.061 1.00 86.56 133 PHE A O 1
ATOM 1099 N N . TYR A 1 134 ? -4.279 10.725 12.749 1.00 87.44 134 TYR A N 1
ATOM 1100 C CA . TYR A 1 134 ? -4.516 9.342 13.085 1.00 87.44 134 TYR A CA 1
ATOM 1101 C C . TYR A 1 134 ? -4.908 9.246 14.558 1.00 87.44 134 TYR A C 1
ATOM 1103 O O . TYR A 1 134 ? -4.255 9.785 15.454 1.00 87.44 134 TYR A O 1
ATOM 1111 N N . THR A 1 135 ? -6.013 8.551 14.804 1.00 89.12 135 THR A N 1
ATOM 1112 C CA . THR A 1 135 ? -6.538 8.360 16.152 1.00 89.12 135 THR A CA 1
ATOM 1113 C C . THR A 1 135 ? -5.950 7.075 16.738 1.00 89.12 135 THR A C 1
ATOM 1115 O O . THR A 1 135 ? -6.168 6.008 16.162 1.00 89.12 135 THR A O 1
ATOM 1118 N N . PRO A 1 136 ? -5.237 7.132 17.879 1.00 88.31 136 PRO A N 1
ATOM 1119 C CA . PRO A 1 136 ? -4.665 5.942 18.500 1.00 88.31 136 PRO A CA 1
ATOM 1120 C C . PRO A 1 136 ? -5.709 4.865 18.821 1.00 88.31 136 PRO A C 1
ATOM 1122 O O . PRO A 1 136 ? -6.841 5.172 19.199 1.00 88.31 136 PRO A O 1
ATOM 1125 N N . GLU A 1 137 ? -5.291 3.598 18.775 1.00 88.38 137 GLU A N 1
ATOM 1126 C CA . GLU A 1 137 ? -6.169 2.428 18.954 1.00 88.38 137 GLU A CA 1
ATOM 1127 C C . GLU A 1 137 ? -6.985 2.461 20.257 1.00 88.38 137 GLU A C 1
ATOM 1129 O O . GLU A 1 137 ? -8.150 2.080 20.288 1.00 88.38 137 GLU A O 1
ATOM 1134 N N . TYR A 1 138 ? -6.404 2.931 21.364 1.00 91.06 138 TYR A N 1
ATOM 1135 C CA . TYR A 1 138 ? -7.129 2.988 22.636 1.00 91.06 138 TYR A CA 1
ATOM 1136 C C . TYR A 1 138 ? -8.288 3.999 22.614 1.00 91.06 138 TYR A C 1
ATOM 1138 O O . TYR A 1 138 ? -9.302 3.765 23.270 1.00 91.06 138 TYR A O 1
ATOM 1146 N N . ILE A 1 139 ? -8.174 5.084 21.837 1.00 93.69 139 ILE A N 1
ATOM 1147 C CA . ILE A 1 139 ? -9.246 6.070 21.661 1.00 93.69 139 ILE A CA 1
ATOM 1148 C C . ILE A 1 139 ? -10.344 5.492 20.770 1.00 93.69 139 ILE A C 1
ATOM 1150 O O . ILE A 1 139 ? -11.521 5.589 21.113 1.00 93.69 139 ILE A O 1
ATOM 1154 N N . THR A 1 140 ? -9.983 4.861 19.648 1.00 93.00 140 THR A N 1
ATOM 1155 C CA . THR A 1 140 ? -10.978 4.251 18.751 1.00 93.00 140 THR A CA 1
ATOM 1156 C C . THR A 1 140 ? -11.728 3.122 19.450 1.00 93.00 140 THR A C 1
ATOM 1158 O O . THR A 1 140 ? -12.956 3.086 19.390 1.00 93.00 140 THR A O 1
ATOM 1161 N N . ARG A 1 141 ? -11.022 2.266 20.199 1.00 93.62 141 ARG A N 1
ATOM 1162 C CA . ARG A 1 141 ? -11.622 1.234 21.054 1.00 93.62 141 ARG A CA 1
ATOM 1163 C C . ARG A 1 141 ? -12.597 1.837 22.060 1.00 93.62 141 ARG A C 1
ATOM 1165 O O . ARG A 1 141 ? -13.738 1.393 22.108 1.00 93.62 141 ARG A O 1
ATOM 1172 N N . TYR A 1 142 ? -12.201 2.890 22.777 1.00 96.88 142 TYR A N 1
ATOM 1173 C CA . TYR A 1 142 ? -13.089 3.574 23.719 1.00 96.88 142 TYR A CA 1
ATOM 1174 C C . TYR A 1 142 ? -14.366 4.100 23.044 1.00 96.88 142 TYR A C 1
ATOM 1176 O O . TYR A 1 142 ? -15.465 3.899 23.563 1.00 96.88 142 TYR A O 1
ATOM 1184 N N . ILE A 1 143 ? -14.247 4.749 21.879 1.00 96.88 143 ILE A N 1
ATOM 1185 C CA . ILE A 1 143 ? -15.406 5.254 21.126 1.00 96.88 143 ILE A CA 1
ATOM 1186 C C . ILE A 1 143 ? -16.325 4.097 20.729 1.00 96.88 143 ILE A C 1
ATOM 1188 O O . ILE A 1 143 ? -17.533 4.187 20.943 1.00 96.88 143 ILE A O 1
ATOM 1192 N N . VAL A 1 144 ? -15.777 3.009 20.183 1.00 96.94 144 VAL A N 1
ATOM 1193 C CA . VAL A 1 144 ? -16.557 1.838 19.755 1.00 96.94 144 VAL A CA 1
ATOM 1194 C C . VAL A 1 144 ? -17.265 1.193 20.941 1.00 96.94 144 VAL A C 1
ATOM 1196 O O . VAL A 1 144 ? -18.473 0.983 20.871 1.00 96.94 144 VAL A O 1
ATOM 1199 N N . GLU A 1 145 ? -16.560 0.933 22.042 1.00 96.12 145 GLU A N 1
ATOM 1200 C CA . GLU A 1 145 ? -17.119 0.320 23.254 1.00 96.12 145 GLU A CA 1
ATOM 1201 C C . GLU A 1 145 ? -18.291 1.133 23.818 1.00 96.12 145 GLU A C 1
ATOM 1203 O O . GLU A 1 145 ? -19.337 0.573 24.151 1.00 96.12 145 GLU A O 1
ATOM 1208 N N . ASN A 1 146 ? -18.162 2.461 23.843 1.00 96.56 146 ASN A N 1
ATOM 1209 C CA . ASN A 1 146 ? -19.176 3.359 24.400 1.00 96.56 146 ASN A CA 1
ATOM 1210 C C . ASN A 1 146 ? -20.287 3.756 23.413 1.00 96.56 146 ASN A C 1
ATOM 1212 O O . ASN A 1 146 ? -21.206 4.477 23.800 1.00 96.56 146 ASN A O 1
ATOM 1216 N N . THR A 1 147 ? -20.234 3.300 22.158 1.00 96.44 147 THR A N 1
ATOM 1217 C CA . THR A 1 147 ? -21.261 3.578 21.140 1.00 96.44 147 THR A CA 1
ATOM 1218 C C . THR A 1 147 ? -21.856 2.279 20.599 1.00 96.44 147 THR A C 1
ATOM 1220 O O . THR A 1 147 ? -22.834 1.769 21.144 1.00 96.44 147 THR A O 1
ATOM 1223 N N . LEU A 1 148 ? -21.249 1.710 19.556 1.00 95.38 148 LEU A N 1
ATOM 1224 C CA . LEU A 1 148 ? -21.684 0.473 18.914 1.00 95.38 148 LEU A CA 1
ATOM 1225 C C . LEU A 1 148 ? -21.636 -0.714 19.875 1.00 95.38 148 LEU A C 1
ATOM 1227 O O . LEU A 1 148 ? -22.550 -1.529 19.864 1.00 95.38 148 LEU A O 1
ATOM 1231 N N . GLY A 1 149 ? -20.612 -0.799 20.726 1.00 94.00 149 GLY A N 1
ATOM 1232 C CA . GLY A 1 149 ? -20.478 -1.843 21.739 1.00 94.00 149 GLY A CA 1
ATOM 1233 C C . GLY A 1 149 ? -21.680 -1.862 22.676 1.00 94.00 149 GLY A C 1
ATOM 1234 O O . GLY A 1 149 ? -22.346 -2.887 22.803 1.00 94.00 149 GLY A O 1
ATOM 1235 N N . LYS A 1 150 ? -22.023 -0.705 23.250 1.00 94.44 150 LYS A N 1
ATOM 1236 C CA . LYS A 1 150 ? -23.204 -0.549 24.105 1.00 94.44 150 LYS A CA 1
ATOM 1237 C C . LYS A 1 150 ? -24.510 -0.882 23.376 1.00 94.44 150 LYS A C 1
ATOM 1239 O O . LYS A 1 150 ? -25.285 -1.692 23.876 1.00 94.44 150 LYS A O 1
ATOM 1244 N N . MET A 1 151 ? -24.718 -0.329 22.181 1.00 94.19 151 MET A N 1
ATOM 1245 C CA . MET A 1 151 ? -25.916 -0.594 21.372 1.00 94.19 151 MET A CA 1
ATOM 1246 C C . MET A 1 151 ? -26.068 -2.088 21.036 1.00 94.19 151 MET A C 1
ATOM 1248 O O . MET A 1 151 ? -27.163 -2.643 21.112 1.00 94.19 151 MET A O 1
ATOM 1252 N N . CYS A 1 152 ? -24.970 -2.761 20.685 1.00 92.62 152 CYS A N 1
ATOM 1253 C CA . CYS A 1 152 ? -24.957 -4.194 20.406 1.00 92.62 152 CYS A CA 1
ATOM 1254 C C . CYS A 1 152 ? -25.267 -5.029 21.652 1.00 92.62 152 CYS A C 1
ATOM 1256 O O . CYS A 1 152 ? -25.989 -6.019 21.541 1.00 92.62 152 CYS A O 1
ATOM 1258 N N . SER A 1 153 ? -24.744 -4.649 22.820 1.00 90.12 153 SER A N 1
ATOM 1259 C CA . SER A 1 153 ? -25.035 -5.327 24.088 1.00 90.12 153 SER A CA 1
ATOM 1260 C C . SER A 1 153 ? -26.513 -5.215 24.458 1.00 90.12 153 SER A C 1
ATOM 1262 O O . SER A 1 153 ? -27.156 -6.237 24.682 1.00 90.12 153 SER A O 1
ATOM 1264 N N . GLU A 1 154 ? -27.082 -4.007 24.406 1.00 92.50 154 GLU A N 1
ATOM 1265 C CA . GLU A 1 154 ? -28.513 -3.776 24.655 1.00 92.50 154 GLU A CA 1
ATOM 1266 C C . GLU A 1 154 ? -29.386 -4.588 23.683 1.00 92.50 154 GLU A C 1
ATOM 1268 O O . GLU A 1 154 ? -30.346 -5.245 24.090 1.00 92.50 154 GLU A O 1
ATOM 1273 N N . LYS A 1 155 ? -29.017 -4.627 22.393 1.00 92.00 155 LYS A N 1
ATOM 1274 C CA . LYS A 1 155 ? -29.780 -5.384 21.394 1.00 92.00 155 LYS A CA 1
ATOM 1275 C C . LYS A 1 155 ? -29.672 -6.898 21.575 1.00 92.00 155 LYS A C 1
ATOM 1277 O O . LYS A 1 155 ? -30.633 -7.615 21.302 1.00 92.00 155 LYS A O 1
ATOM 1282 N N . ARG A 1 156 ? -28.521 -7.404 22.025 1.00 89.12 156 ARG A N 1
ATOM 1283 C CA . ARG A 1 156 ? -28.339 -8.828 22.351 1.00 89.12 156 ARG A CA 1
ATOM 1284 C C . ARG A 1 156 ? -29.227 -9.253 23.513 1.00 89.12 156 ARG A C 1
ATOM 1286 O O . ARG A 1 156 ? -29.839 -10.315 23.420 1.00 89.12 156 ARG A O 1
ATOM 1293 N N . GLU A 1 157 ? -29.320 -8.427 24.554 1.00 89.06 157 GLU A N 1
ATOM 1294 C CA . GLU A 1 157 ? -30.210 -8.665 25.694 1.00 89.06 157 GLU A CA 1
ATOM 1295 C C . GLU A 1 157 ? -31.680 -8.681 25.260 1.00 89.06 157 GLU A C 1
ATOM 1297 O O . GLU A 1 157 ? -32.398 -9.627 25.580 1.00 89.06 157 GLU A O 1
ATOM 1302 N N . GLU A 1 158 ? -32.110 -7.700 24.457 1.00 91.81 158 GLU A N 1
ATOM 1303 C CA . GLU A 1 158 ? -33.472 -7.639 23.903 1.00 91.81 158 GLU A CA 1
ATOM 1304 C C . GLU A 1 158 ? -33.822 -8.894 23.084 1.00 91.81 158 GLU A C 1
ATOM 1306 O O . GLU A 1 158 ? -34.922 -9.433 23.193 1.00 91.81 158 GLU A O 1
ATOM 1311 N N . LEU A 1 159 ? -32.879 -9.377 22.272 1.00 91.25 159 LEU A N 1
ATOM 1312 C CA . LEU A 1 159 ? -33.061 -10.551 21.415 1.00 91.25 159 LEU A CA 1
ATOM 1313 C C . LEU A 1 159 ? -32.811 -11.885 22.137 1.00 91.25 159 LEU A C 1
ATOM 1315 O O . LEU A 1 159 ? -32.901 -12.935 21.500 1.00 91.25 159 LEU A O 1
ATOM 1319 N N . LEU A 1 160 ? -32.490 -11.863 23.437 1.00 86.25 160 LEU A N 1
ATOM 1320 C CA . LEU A 1 160 ? -32.147 -13.043 24.242 1.00 86.25 160 LEU A CA 1
ATOM 1321 C C . LEU A 1 160 ? -31.022 -13.893 23.619 1.00 86.25 160 LEU A C 1
ATOM 1323 O O . LEU A 1 160 ? -30.962 -15.113 23.793 1.00 86.25 160 LEU A O 1
ATOM 1327 N N . ILE A 1 161 ? -30.109 -13.250 22.887 1.00 80.31 161 ILE A N 1
ATOM 1328 C CA . ILE A 1 161 ? -28.934 -13.902 22.310 1.00 80.31 161 ILE A CA 1
ATOM 1329 C C . ILE A 1 161 ? -27.912 -14.028 23.439 1.00 80.31 161 ILE A C 1
ATOM 1331 O O . ILE A 1 161 ? -27.291 -13.041 23.828 1.00 80.31 161 ILE A O 1
ATOM 1335 N N . GLY A 1 162 ? -27.759 -15.235 23.990 1.00 71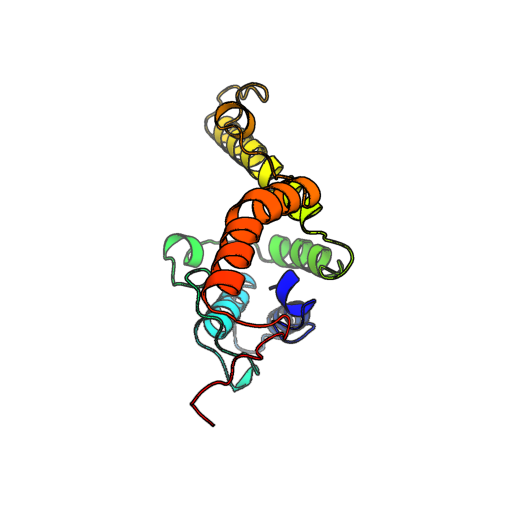.88 162 GLY A N 1
ATOM 1336 C CA . GLY A 1 162 ? -26.823 -15.497 25.087 1.00 71.88 162 GLY A CA 1
ATOM 1337 C C . GLY A 1 162 ? -25.364 -15.137 24.760 1.00 71.88 162 GLY A C 1
ATOM 1338 O O . GLY A 1 162 ? -25.005 -14.839 23.621 1.00 71.88 162 GLY A O 1
ATOM 1339 N N . ASN A 1 163 ? -24.482 -15.240 25.757 1.00 66.25 163 ASN A N 1
ATOM 1340 C CA . ASN A 1 163 ? -23.059 -14.865 25.655 1.00 66.25 163 ASN A CA 1
ATOM 1341 C C . ASN A 1 163 ? -22.212 -15.752 24.716 1.00 66.25 163 ASN A C 1
ATOM 1343 O O . ASN A 1 163 ? -20.992 -15.611 24.662 1.00 66.25 163 ASN A O 1
ATOM 1347 N N . GLY A 1 164 ? -22.830 -16.680 23.984 1.00 64.19 164 GLY A N 1
ATOM 1348 C CA . GLY A 1 164 ? -22.143 -17.487 22.988 1.00 64.19 164 GLY A CA 1
ATOM 1349 C C . GLY A 1 164 ? -21.730 -16.640 21.785 1.00 64.19 164 GLY A C 1
ATOM 1350 O O . GLY A 1 164 ? -22.516 -15.856 21.248 1.00 64.19 164 GLY A O 1
ATOM 1351 N N . ILE A 1 165 ? -20.494 -16.820 21.324 1.00 61.94 165 ILE A N 1
ATOM 1352 C CA . ILE A 1 165 ? -20.103 -16.392 19.982 1.00 61.94 165 ILE A CA 1
ATOM 1353 C C . ILE A 1 165 ? -20.868 -17.301 19.014 1.00 61.94 165 ILE A C 1
ATOM 1355 O O . ILE A 1 165 ? -20.529 -18.472 18.857 1.00 61.94 165 ILE A O 1
ATOM 1359 N N . LEU A 1 166 ? -21.938 -16.786 18.406 1.00 62.94 166 LEU A N 1
ATOM 1360 C CA . LEU A 1 166 ? -22.584 -17.459 17.284 1.00 62.94 166 LEU A CA 1
ATOM 1361 C C . LEU A 1 166 ? -21.587 -17.441 16.124 1.00 62.94 166 LEU A C 1
ATOM 1363 O O . LEU A 1 166 ? -21.338 -16.389 15.538 1.00 62.94 166 LEU A O 1
ATOM 1367 N N . ILE A 1 167 ? -20.979 -18.590 15.831 1.00 60.25 167 ILE A N 1
ATOM 1368 C CA . ILE A 1 167 ? -20.146 -18.749 14.640 1.00 60.25 167 ILE A CA 1
ATOM 1369 C C . ILE A 1 167 ? -21.081 -18.575 13.435 1.00 60.25 167 ILE A C 1
ATOM 1371 O O . ILE A 1 167 ? -22.070 -19.310 13.343 1.00 60.25 167 ILE A O 1
ATOM 1375 N N . PRO A 1 168 ? -20.823 -17.617 12.528 1.00 58.34 168 PRO A N 1
ATOM 1376 C CA . PRO A 1 168 ? -21.630 -17.457 11.329 1.00 58.34 168 PRO A CA 1
ATOM 1377 C C . PRO A 1 168 ? -21.584 -18.755 10.517 1.00 58.34 168 PRO A C 1
ATOM 1379 O O . PRO A 1 168 ? -20.537 -19.141 10.002 1.00 58.34 168 PRO A O 1
ATOM 1382 N N . SER A 1 169 ? -22.714 -19.452 10.421 1.00 55.25 169 SER A N 1
ATOM 1383 C CA . SER A 1 169 ? -22.856 -20.589 9.516 1.00 55.25 169 SER A CA 1
ATOM 1384 C C . SER A 1 169 ? -23.148 -20.038 8.125 1.00 55.25 169 SER A C 1
ATOM 1386 O O . SER A 1 169 ? -24.155 -19.359 7.923 1.00 55.25 169 SER A O 1
ATOM 1388 N N . ASN A 1 170 ? -22.242 -20.271 7.176 1.00 51.44 170 ASN A N 1
ATOM 1389 C CA . ASN A 1 170 ? -22.488 -19.954 5.775 1.00 51.44 170 ASN A CA 1
ATOM 1390 C C . ASN A 1 170 ? -23.520 -20.962 5.230 1.00 51.44 170 ASN A C 1
ATOM 1392 O O . ASN A 1 170 ? -23.203 -22.149 5.183 1.00 51.44 170 ASN A O 1
ATOM 1396 N N . PRO A 1 171 ? -24.717 -20.539 4.780 1.00 57.06 171 PRO A N 1
ATOM 1397 C CA . PRO A 1 171 ? -25.774 -21.448 4.320 1.00 57.06 171 PRO A CA 1
ATOM 1398 C C . PRO A 1 171 ? -25.480 -22.128 2.964 1.00 57.06 171 PRO A C 1
ATOM 1400 O O . PRO A 1 171 ? -26.396 -22.637 2.323 1.00 57.06 171 PRO A O 1
ATOM 1403 N N . LYS A 1 172 ? -24.226 -22.105 2.492 1.00 51.72 172 LYS A N 1
ATOM 1404 C CA . LYS A 1 172 ? -23.781 -22.643 1.196 1.00 51.72 172 LYS A CA 1
ATOM 1405 C C . LYS A 1 172 ? -22.855 -23.868 1.291 1.00 51.72 172 LYS A C 1
ATOM 1407 O O . LYS A 1 172 ? -22.134 -24.122 0.333 1.00 51.72 172 LYS A O 1
ATOM 1412 N N . ASN A 1 173 ? -22.884 -24.623 2.389 1.00 40.22 173 ASN A N 1
ATOM 1413 C CA . ASN A 1 173 ? -22.307 -25.974 2.458 1.00 40.22 173 ASN A CA 1
ATOM 1414 C C . ASN A 1 173 ? -23.344 -26.968 2.972 1.00 40.22 173 ASN A C 1
ATOM 1416 O O . ASN A 1 173 ? -23.979 -26.648 4.001 1.00 40.22 173 ASN A O 1
#

Radius of gyration: 22.29 Å; chains: 1; bounding box: 50×56×51 Å

Foldseek 3Di:
DLLCLLVVNFPHPVVVVLVVCCVPDDPDNDASVRSVLVVLVCQCCPDVVRPHDHPHDCPSPDDPVVNPDDDDSVVCVVPVVVSSVDNCVPRPDPQNVQVVVLVVQLVVVVVVCVVVVHDDDSCPGPCNVVVRHDDDPVVVVVVCCVPVVVVVVVVCVVVVPDPDPPDDDDPPD